Protein AF-A0A7C2I176-F1 (afdb_monomer_lite)

Secondary structure (DSSP, 8-state):
--------HHHHHHHHHHHHHHHHHHHHHHHHHTTS--SS-----HHHHHHHHHHHHHHHHHHGGGG--GGGHHHHHHHHHHHHHHHHHHHHHHHH-----SHHHHHHHHHHHHGGGGHHHHHHHHHHHT--

Structure (mmCIF, N/CA/C/O backbone):
data_AF-A0A7C2I176-F1
#
_entry.id   AF-A0A7C2I176-F1
#
loop_
_atom_site.group_PDB
_atom_site.id
_atom_site.type_symbol
_atom_site.label_atom_id
_atom_site.label_alt_id
_atom_site.label_comp_id
_atom_site.label_asym_id
_atom_site.label_entity_id
_atom_site.label_seq_id
_atom_site.pdbx_PDB_ins_code
_atom_site.Cartn_x
_atom_site.Cartn_y
_atom_site.Cartn_z
_atom_site.occupancy
_atom_site.B_iso_or_equiv
_atom_site.auth_seq_id
_atom_site.auth_comp_id
_atom_site.auth_asym_id
_atom_site.auth_atom_id
_atom_site.pdbx_PDB_model_num
ATOM 1 N N . MET A 1 1 ? 7.832 11.298 34.833 1.00 45.53 1 MET A N 1
ATOM 2 C CA . MET A 1 1 ? 7.210 9.955 34.748 1.00 45.53 1 MET A CA 1
ATOM 3 C C . MET A 1 1 ? 6.153 9.990 33.644 1.00 45.53 1 MET A C 1
ATOM 5 O O . MET A 1 1 ? 5.068 10.504 33.870 1.00 45.53 1 MET A O 1
ATOM 9 N N . PHE A 1 2 ? 6.480 9.561 32.420 1.00 52.88 2 PHE A N 1
ATOM 10 C CA . PHE A 1 2 ? 5.545 9.626 31.287 1.00 52.88 2 PHE A CA 1
ATOM 11 C C . PHE A 1 2 ? 4.582 8.436 31.327 1.00 52.88 2 PHE A C 1
ATOM 13 O O . PHE A 1 2 ? 4.970 7.292 31.084 1.00 52.88 2 PHE A O 1
ATOM 20 N N . ARG A 1 3 ? 3.313 8.695 31.654 1.00 58.41 3 ARG A N 1
ATOM 21 C CA . ARG A 1 3 ? 2.238 7.700 31.578 1.00 58.41 3 ARG A CA 1
ATOM 22 C C . ARG A 1 3 ? 2.015 7.378 30.096 1.00 58.41 3 ARG A C 1
ATOM 24 O O . ARG A 1 3 ? 1.516 8.218 29.356 1.00 58.41 3 ARG A O 1
ATOM 31 N N . ARG A 1 4 ? 2.431 6.189 29.639 1.00 67.81 4 ARG A N 1
ATOM 32 C CA . ARG A 1 4 ? 2.163 5.728 28.264 1.00 67.81 4 ARG A CA 1
ATOM 33 C C . ARG A 1 4 ? 0.649 5.657 28.059 1.00 67.81 4 ARG A C 1
ATOM 35 O O . ARG A 1 4 ? 0.007 4.757 28.601 1.00 67.81 4 ARG A O 1
ATOM 42 N N . LYS A 1 5 ? 0.115 6.594 27.274 1.00 72.38 5 LYS A N 1
ATOM 43 C CA . LYS A 1 5 ? -1.282 6.615 26.839 1.00 72.38 5 LYS A CA 1
ATOM 44 C C . LYS A 1 5 ? -1.646 5.308 26.131 1.00 72.38 5 LYS A C 1
ATOM 46 O O . LYS A 1 5 ? -0.877 4.800 25.296 1.00 72.38 5 LYS A O 1
ATOM 51 N N . ARG A 1 6 ? -2.778 4.714 26.510 1.00 80.06 6 ARG A N 1
ATOM 52 C CA . ARG A 1 6 ? -3.215 3.388 26.041 1.00 80.06 6 ARG A CA 1
ATOM 53 C C . ARG A 1 6 ? -4.409 3.545 25.107 1.00 80.06 6 ARG A C 1
ATOM 55 O O . ARG A 1 6 ? -5.313 4.324 25.370 1.00 80.06 6 ARG A O 1
ATOM 62 N N . LEU A 1 7 ? -4.428 2.753 24.037 1.00 83.81 7 LEU A N 1
ATOM 63 C CA . LEU A 1 7 ? -5.625 2.614 23.209 1.00 83.81 7 LEU A CA 1
ATOM 64 C C . LEU A 1 7 ? -6.768 2.005 24.042 1.00 83.81 7 LEU A C 1
ATOM 66 O O . LEU A 1 7 ? -6.506 1.060 24.808 1.00 83.81 7 LEU A O 1
ATOM 70 N N . PRO A 1 8 ? -8.013 2.485 23.869 1.00 85.06 8 PRO A N 1
ATOM 71 C CA . PRO A 1 8 ? -9.220 1.820 24.355 1.00 85.06 8 PRO A CA 1
ATOM 72 C C . PRO A 1 8 ? -9.239 0.330 23.995 1.00 85.06 8 PRO A C 1
ATOM 74 O O . PRO A 1 8 ? -8.723 -0.073 22.951 1.00 85.06 8 PRO A O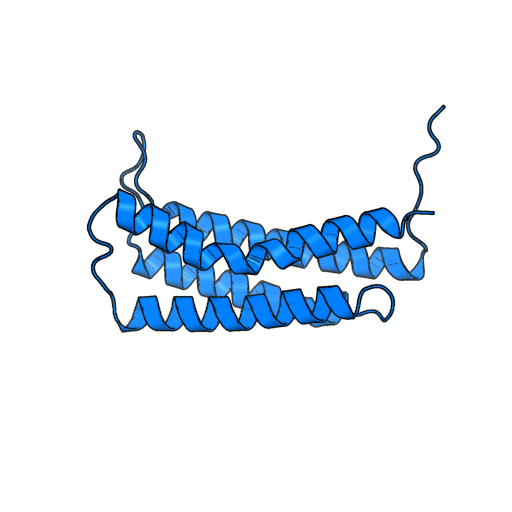 1
ATOM 77 N N . GLN A 1 9 ? -9.819 -0.513 24.857 1.00 82.19 9 GLN A N 1
ATOM 78 C CA . GLN A 1 9 ? -9.801 -1.973 24.673 1.00 82.19 9 GLN A CA 1
ATOM 79 C C . GLN A 1 9 ? -10.399 -2.411 23.334 1.00 82.19 9 GLN A C 1
ATOM 81 O O . GLN A 1 9 ? -9.832 -3.271 22.667 1.00 82.19 9 GLN A O 1
ATOM 86 N N . GLU A 1 10 ? -11.487 -1.765 22.927 1.00 82.06 10 GLU A N 1
ATOM 87 C CA . GLU A 1 10 ? -12.191 -1.992 21.663 1.00 82.06 10 GLU A CA 1
ATOM 88 C C . GLU A 1 10 ? -11.353 -1.671 20.412 1.00 82.06 10 GLU A C 1
ATOM 90 O O . GLU A 1 10 ? -11.569 -2.259 19.348 1.00 82.06 10 GLU A O 1
ATOM 95 N N . LEU A 1 11 ? -10.368 -0.776 20.541 1.00 91.25 11 LEU A N 1
ATOM 96 C CA . LEU A 1 11 ? -9.471 -0.379 19.458 1.00 91.25 11 LEU A CA 1
ATOM 97 C C . LEU A 1 11 ? -8.177 -1.191 19.430 1.00 91.25 11 LEU A C 1
ATOM 99 O O . LEU A 1 11 ? -7.515 -1.206 18.398 1.00 91.25 11 LEU A O 1
ATOM 103 N N . ARG A 1 12 ? -7.813 -1.895 20.512 1.00 92.19 12 ARG A N 1
ATOM 104 C CA . ARG A 1 12 ? -6.561 -2.671 20.570 1.00 92.19 12 ARG A CA 1
ATOM 105 C C . ARG A 1 12 ? -6.505 -3.760 19.501 1.00 92.19 12 ARG A C 1
ATOM 107 O O . ARG A 1 12 ? -5.585 -3.752 18.696 1.00 92.19 12 ARG A O 1
ATOM 114 N N . ALA A 1 13 ? -7.528 -4.614 19.430 1.00 92.50 13 ALA 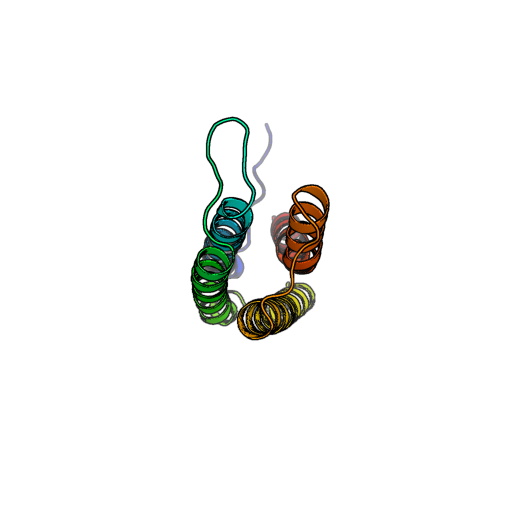A N 1
ATOM 115 C CA . ALA A 1 13 ? -7.584 -5.689 18.435 1.00 92.50 13 ALA A CA 1
ATOM 116 C C . ALA A 1 13 ? -7.563 -5.154 16.991 1.00 92.50 13 ALA A C 1
ATOM 118 O O . ALA A 1 13 ? -6.925 -5.728 16.115 1.00 92.50 13 ALA A O 1
ATOM 119 N N . ARG A 1 14 ? -8.218 -4.012 16.753 1.00 95.12 14 ARG A N 1
ATOM 120 C CA . ARG A 1 14 ? -8.254 -3.356 15.439 1.00 95.12 14 ARG A CA 1
ATOM 121 C C . ARG A 1 14 ? -6.919 -2.729 15.074 1.00 95.12 14 ARG A C 1
ATOM 123 O O . ARG A 1 14 ? -6.489 -2.846 13.939 1.00 95.12 14 ARG A O 1
ATOM 130 N N . HIS A 1 15 ? -6.248 -2.106 16.034 1.00 95.81 15 HIS A N 1
ATOM 131 C CA . HIS A 1 15 ? -4.902 -1.585 15.844 1.00 95.81 15 HIS A CA 1
ATOM 132 C C . HIS A 1 15 ? -3.898 -2.715 15.573 1.00 95.81 15 HIS A C 1
ATOM 134 O O . HIS A 1 15 ? -3.038 -2.568 14.714 1.00 95.81 15 HIS A O 1
ATOM 140 N N . ASP A 1 16 ? -4.024 -3.863 16.241 1.00 95.94 16 ASP A N 1
ATOM 141 C CA . ASP A 1 16 ? -3.172 -5.024 15.963 1.00 95.94 16 ASP A CA 1
ATOM 142 C C . ASP A 1 16 ? -3.426 -5.596 14.559 1.00 95.94 16 ASP A C 1
ATOM 144 O O . ASP A 1 16 ? -2.469 -5.907 13.846 1.00 95.94 16 ASP A O 1
ATOM 148 N N . ALA A 1 17 ? -4.690 -5.651 14.124 1.00 97.19 17 ALA A N 1
ATOM 149 C CA . ALA A 1 17 ? -5.055 -6.019 12.756 1.00 97.19 17 ALA A CA 1
ATOM 150 C C . ALA A 1 17 ? -4.514 -5.013 11.723 1.00 97.19 17 ALA A C 1
ATOM 152 O O . ALA A 1 17 ? -3.921 -5.413 10.724 1.00 97.19 17 ALA A O 1
ATOM 153 N N . PHE A 1 18 ? -4.634 -3.712 11.994 1.00 98.00 18 PHE A N 1
ATOM 154 C CA . 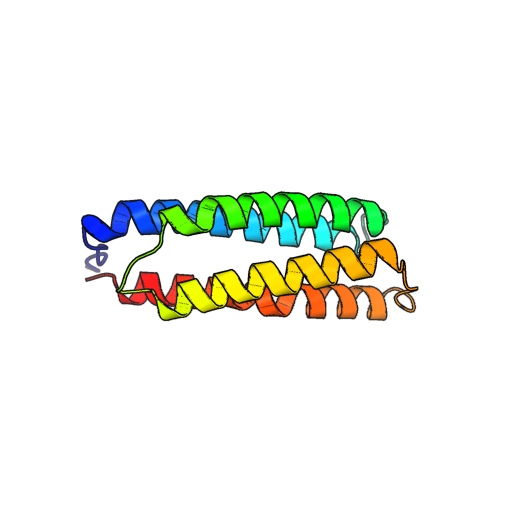PHE A 1 18 ? -4.052 -2.654 11.168 1.00 98.00 18 PHE A CA 1
ATOM 155 C C . PHE A 1 18 ? -2.531 -2.810 11.042 1.00 98.00 18 PHE A C 1
ATOM 157 O O . PHE A 1 18 ? -1.994 -2.743 9.942 1.00 98.00 18 PHE A O 1
ATOM 164 N N . ARG A 1 19 ? -1.826 -3.108 12.139 1.00 97.94 19 ARG A N 1
ATOM 165 C CA . ARG A 1 19 ? -0.375 -3.346 12.109 1.00 97.94 19 ARG A CA 1
ATOM 166 C C . ARG A 1 19 ? 0.022 -4.557 11.271 1.00 97.94 19 ARG A C 1
ATOM 168 O O . ARG A 1 19 ? 1.124 -4.558 10.734 1.00 97.94 19 ARG A O 1
ATOM 175 N N . GLU A 1 20 ? -0.815 -5.588 11.183 1.00 98.38 20 GLU A N 1
ATOM 176 C CA . GLU A 1 20 ? -0.576 -6.693 10.247 1.00 98.38 20 GLU A CA 1
ATOM 177 C C . GLU A 1 20 ? -0.732 -6.231 8.799 1.00 98.38 20 GLU A C 1
ATOM 179 O O . GLU A 1 20 ? 0.133 -6.535 7.987 1.00 98.38 20 GLU A O 1
ATOM 184 N N . VAL A 1 21 ? -1.756 -5.432 8.486 1.00 98.50 21 VAL A N 1
ATOM 185 C CA . VAL A 1 21 ? -1.916 -4.852 7.142 1.00 98.50 21 VAL A CA 1
ATOM 186 C C . VAL A 1 21 ? -0.721 -3.967 6.778 1.00 98.50 21 VAL A C 1
ATOM 188 O O . VAL A 1 21 ? -0.160 -4.132 5.701 1.00 98.50 21 VAL A O 1
ATOM 191 N N . VAL A 1 22 ? -0.259 -3.105 7.688 1.00 98.38 22 VAL A N 1
ATOM 192 C CA . VAL A 1 22 ? 0.946 -2.284 7.471 1.00 98.38 22 VAL A CA 1
ATOM 193 C C . VAL A 1 22 ? 2.169 -3.160 7.207 1.00 98.38 22 VAL A C 1
ATOM 195 O O . VAL A 1 22 ? 2.908 -2.892 6.271 1.00 98.38 22 VAL A O 1
ATOM 198 N N . ARG A 1 23 ? 2.368 -4.258 7.952 1.00 98.38 23 ARG A N 1
ATOM 199 C CA . ARG A 1 23 ? 3.471 -5.196 7.665 1.00 98.38 23 ARG A CA 1
ATOM 200 C C . ARG A 1 23 ? 3.4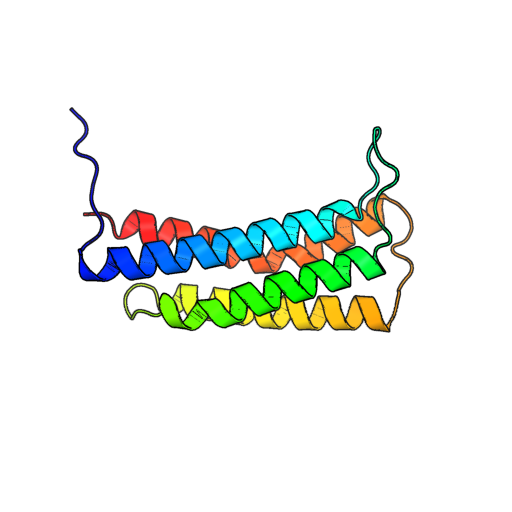10 -5.765 6.246 1.00 98.38 23 ARG A C 1
ATOM 202 O O . ARG A 1 23 ? 4.461 -6.001 5.662 1.00 98.38 23 ARG A O 1
ATOM 209 N N . ARG A 1 24 ? 2.213 -6.006 5.707 1.00 98.25 24 ARG A N 1
ATOM 210 C CA . ARG A 1 24 ? 2.022 -6.470 4.323 1.00 98.25 24 ARG A CA 1
ATOM 211 C C . ARG A 1 24 ? 2.342 -5.381 3.310 1.00 98.25 24 ARG A C 1
ATOM 213 O O . ARG A 1 24 ? 3.036 -5.654 2.343 1.00 98.25 24 ARG A O 1
ATOM 220 N N . VAL A 1 25 ? 1.910 -4.151 3.571 1.00 98.44 25 VAL A N 1
ATOM 221 C CA . VAL A 1 25 ? 2.230 -2.986 2.735 1.00 98.44 25 VAL A CA 1
ATOM 222 C C . VAL A 1 25 ? 3.738 -2.732 2.689 1.00 98.44 25 VAL A C 1
ATOM 224 O O . VAL A 1 25 ? 4.283 -2.559 1.607 1.00 98.44 25 VAL A O 1
ATOM 227 N N . GLU A 1 26 ? 4.429 -2.781 3.829 1.00 98.38 26 GLU A N 1
ATOM 228 C CA . GLU A 1 26 ? 5.888 -2.611 3.872 1.00 98.38 26 GLU A CA 1
ATOM 229 C C . GLU A 1 26 ? 6.619 -3.735 3.128 1.00 98.38 26 GLU A C 1
ATOM 231 O O . GLU A 1 26 ? 7.517 -3.466 2.339 1.00 98.38 26 GLU A O 1
ATOM 236 N N . ARG A 1 27 ? 6.171 -4.990 3.269 1.00 98.12 27 ARG A N 1
ATOM 237 C CA . ARG A 1 27 ? 6.704 -6.092 2.450 1.00 98.12 27 ARG A CA 1
ATOM 238 C C . ARG A 1 27 ? 6.470 -5.870 0.963 1.00 98.12 27 ARG A C 1
ATOM 240 O O . ARG A 1 27 ? 7.360 -6.141 0.172 1.00 98.12 27 ARG A O 1
ATOM 247 N N . ALA A 1 28 ? 5.301 -5.366 0.579 1.00 97.88 28 ALA A N 1
ATOM 248 C CA . ALA A 1 28 ? 5.023 -5.028 -0.808 1.00 97.88 28 ALA A CA 1
ATOM 249 C C . ALA A 1 28 ? 6.030 -3.971 -1.315 1.00 97.88 28 ALA A C 1
ATOM 251 O O . ALA A 1 28 ? 6.673 -4.180 -2.344 1.00 97.88 28 ALA A O 1
ATOM 252 N N . LYS A 1 29 ? 6.236 -2.881 -0.564 1.00 97.94 29 LYS A N 1
ATOM 253 C CA . LYS A 1 29 ? 7.242 -1.854 -0.891 1.00 97.94 29 LYS A CA 1
ATOM 254 C C . LYS A 1 29 ? 8.638 -2.462 -1.072 1.00 97.94 29 LYS A C 1
ATOM 256 O O . LYS A 1 29 ? 9.308 -2.141 -2.054 1.00 97.94 29 LYS A O 1
ATOM 261 N N . ASP A 1 30 ? 9.044 -3.372 -0.186 1.00 96.88 30 ASP A N 1
ATOM 262 C CA . ASP A 1 30 ? 10.329 -4.076 -0.276 1.00 96.88 30 ASP A CA 1
ATOM 263 C C . ASP A 1 30 ? 10.432 -4.929 -1.555 1.00 96.88 30 ASP A C 1
ATOM 265 O O . ASP A 1 30 ? 11.445 -4.873 -2.256 1.00 96.88 30 ASP A O 1
ATOM 269 N N . GLU A 1 31 ? 9.383 -5.692 -1.889 1.00 96.75 31 GLU A N 1
ATOM 270 C CA . GLU A 1 31 ? 9.329 -6.531 -3.096 1.00 96.75 31 GLU A CA 1
ATOM 271 C C . GLU A 1 31 ? 9.494 -5.702 -4.374 1.00 96.75 31 GLU A C 1
ATOM 273 O O . GLU A 1 31 ? 10.262 -6.085 -5.259 1.00 96.75 31 GLU A O 1
ATOM 278 N N . LEU A 1 32 ? 8.823 -4.549 -4.456 1.00 95.94 32 LEU A N 1
ATOM 279 C CA . LEU A 1 32 ? 8.936 -3.650 -5.603 1.00 95.94 32 LEU A CA 1
ATOM 280 C C . LEU A 1 32 ? 10.309 -2.967 -5.660 1.00 95.94 32 LEU A C 1
ATOM 282 O O . LEU A 1 32 ? 10.948 -2.944 -6.712 1.00 95.94 32 LEU A O 1
ATOM 286 N N . THR A 1 33 ? 10.796 -2.461 -4.525 1.00 95.31 33 THR A N 1
ATOM 287 C CA . THR A 1 33 ? 12.100 -1.781 -4.429 1.00 95.31 33 THR A CA 1
ATOM 288 C C . THR A 1 33 ? 13.252 -2.719 -4.784 1.00 95.31 33 THR A C 1
ATOM 290 O O . THR A 1 33 ? 14.270 -2.277 -5.311 1.00 95.31 33 THR A O 1
ATOM 293 N N . ALA A 1 34 ? 13.089 -4.032 -4.591 1.00 93.56 34 ALA A N 1
ATOM 294 C CA . ALA A 1 34 ? 14.075 -5.019 -5.013 1.00 93.56 34 ALA A CA 1
ATOM 295 C C . ALA A 1 34 ? 14.318 -5.040 -6.536 1.00 93.56 34 ALA A C 1
ATOM 297 O O . ALA A 1 34 ? 15.326 -5.603 -6.966 1.00 93.56 34 ALA A O 1
ATOM 298 N N . ALA A 1 35 ? 13.444 -4.436 -7.353 1.00 92.00 35 ALA A N 1
ATOM 299 C CA . ALA A 1 35 ? 13.687 -4.230 -8.782 1.00 92.00 35 ALA A CA 1
ATOM 300 C C . ALA A 1 35 ? 14.782 -3.190 -9.060 1.00 92.00 35 ALA A C 1
ATOM 302 O O . ALA A 1 35 ? 15.451 -3.266 -10.088 1.00 92.00 35 ALA A O 1
ATOM 303 N N . VAL A 1 36 ? 14.980 -2.230 -8.153 1.00 90.81 36 VAL A N 1
ATOM 304 C CA . VAL A 1 36 ? 15.939 -1.138 -8.322 1.00 90.81 36 VAL A CA 1
ATOM 305 C C . VAL A 1 36 ? 17.362 -1.668 -8.096 1.00 90.81 36 VAL A C 1
ATOM 307 O O . VAL A 1 36 ? 17.677 -2.157 -7.005 1.00 90.81 36 VAL A O 1
ATOM 310 N N . PRO A 1 37 ? 18.259 -1.579 -9.095 1.00 86.19 37 PRO A N 1
ATOM 311 C CA . PRO A 1 37 ? 19.649 -1.976 -8.922 1.00 86.19 37 PRO A CA 1
ATOM 312 C C . PRO A 1 37 ? 20.346 -1.126 -7.859 1.00 86.19 37 PRO A C 1
ATOM 314 O O . PRO A 1 37 ? 20.135 0.079 -7.751 1.00 86.19 37 PRO A O 1
ATOM 317 N N . THR A 1 38 ? 21.246 -1.736 -7.098 1.00 85.75 38 THR A N 1
ATOM 318 C CA . THR A 1 38 ? 22.107 -1.026 -6.146 1.00 85.75 38 THR A CA 1
ATOM 319 C C . THR A 1 38 ? 23.569 -1.289 -6.478 1.00 85.75 38 THR A C 1
ATOM 321 O O . THR A 1 38 ? 23.900 -2.205 -7.226 1.00 85.75 38 THR A O 1
ATOM 324 N N . VAL A 1 39 ? 24.481 -0.554 -5.838 1.00 82.19 39 VAL A N 1
ATOM 325 C CA . VAL A 1 39 ? 25.934 -0.793 -5.960 1.00 82.19 39 VAL A CA 1
ATOM 326 C C . VAL A 1 39 ? 26.318 -2.242 -5.608 1.00 82.19 39 VAL A C 1
ATOM 328 O O . VAL A 1 39 ? 27.353 -2.731 -6.049 1.00 82.19 39 VAL A O 1
ATOM 331 N N . ARG A 1 40 ? 25.501 -2.939 -4.803 1.00 79.62 40 ARG A N 1
ATOM 332 C CA . ARG A 1 40 ? 25.793 -4.294 -4.312 1.00 79.62 40 ARG A CA 1
ATOM 333 C C . ARG A 1 40 ? 25.039 -5.403 -5.042 1.00 79.62 40 ARG A C 1
ATOM 335 O O . ARG A 1 40 ? 25.482 -6.545 -4.972 1.00 79.62 40 ARG A O 1
ATOM 342 N N . LEU A 1 41 ? 23.909 -5.105 -5.681 1.00 80.06 41 LEU A N 1
ATOM 343 C CA . LEU A 1 41 ? 23.017 -6.107 -6.270 1.00 80.06 41 LEU A CA 1
ATOM 344 C C . LEU A 1 41 ? 22.426 -5.595 -7.589 1.00 80.06 41 LEU A C 1
ATOM 346 O O . LEU A 1 41 ? 21.971 -4.454 -7.628 1.00 80.06 41 LEU A O 1
ATOM 350 N N . PRO A 1 42 ? 22.348 -6.435 -8.635 1.00 76.56 42 PRO A N 1
ATOM 351 C CA . PRO A 1 42 ? 21.896 -6.021 -9.966 1.00 76.56 42 PRO A CA 1
ATOM 352 C C . PRO A 1 42 ? 20.396 -5.673 -10.068 1.00 76.56 42 PRO A C 1
ATOM 354 O O . PRO A 1 42 ? 19.955 -5.292 -11.145 1.00 76.56 42 PRO A O 1
ATOM 357 N N . GLY A 1 43 ? 19.625 -5.770 -8.978 1.00 84.81 43 GLY A N 1
ATOM 358 C CA . GLY A 1 43 ? 18.165 -5.646 -8.993 1.00 84.81 43 GLY A CA 1
ATOM 359 C C . GLY A 1 43 ? 17.485 -6.922 -9.502 1.00 84.81 43 GLY A C 1
ATOM 360 O O . GLY A 1 43 ? 18.093 -7.747 -10.189 1.00 84.81 43 GLY A O 1
ATOM 361 N N . ARG A 1 44 ? 16.226 -7.128 -9.118 1.00 89.94 44 ARG A N 1
ATOM 362 C CA . ARG A 1 44 ? 15.373 -8.204 -9.639 1.00 89.94 44 ARG A CA 1
ATOM 363 C C . ARG A 1 44 ? 14.695 -7.765 -10.939 1.00 89.94 44 ARG A C 1
ATOM 365 O O . ARG A 1 44 ? 14.457 -6.574 -11.125 1.00 89.94 44 ARG A O 1
ATOM 372 N N . PRO A 1 45 ? 14.314 -8.705 -11.820 1.00 90.69 45 PRO A N 1
ATOM 373 C CA . PRO A 1 45 ? 13.466 -8.373 -12.958 1.00 90.69 45 PRO A CA 1
ATOM 374 C C . PRO A 1 45 ? 12.181 -7.667 -12.496 1.00 90.69 45 PRO A C 1
ATOM 376 O O . PRO A 1 45 ? 11.461 -8.189 -11.643 1.00 90.69 45 PRO A O 1
ATOM 379 N N . LEU A 1 46 ? 11.874 -6.503 -13.080 1.00 90.44 46 LEU A N 1
ATOM 380 C CA . LEU A 1 46 ? 10.724 -5.677 -12.681 1.00 90.44 46 LEU A CA 1
ATOM 381 C C . LEU A 1 46 ? 9.402 -6.460 -12.716 1.00 90.44 46 LEU A C 1
ATOM 383 O O . LEU A 1 46 ? 8.592 -6.339 -11.805 1.00 90.44 46 LEU A O 1
ATOM 387 N N . ALA A 1 47 ? 9.202 -7.314 -13.721 1.00 90.88 47 ALA A N 1
ATOM 388 C CA . ALA A 1 47 ? 7.999 -8.140 -13.829 1.00 90.88 47 ALA A CA 1
ATOM 389 C C . ALA A 1 47 ? 7.830 -9.116 -12.646 1.00 90.88 47 ALA A C 1
ATOM 391 O O . ALA A 1 47 ? 6.715 -9.321 -12.173 1.00 90.88 47 ALA A O 1
ATOM 392 N N . GLU A 1 48 ? 8.923 -9.698 -12.142 1.00 92.88 48 GLU A N 1
ATOM 393 C CA . GLU A 1 48 ? 8.884 -10.583 -10.971 1.00 92.88 48 GLU A CA 1
ATOM 394 C C . GLU A 1 48 ? 8.629 -9.801 -9.680 1.00 92.88 48 GLU A C 1
ATOM 396 O O . GLU A 1 48 ? 7.869 -10.256 -8.825 1.00 92.88 48 GLU A O 1
ATOM 401 N N . ALA A 1 49 ? 9.245 -8.624 -9.549 1.00 94.94 49 ALA A N 1
ATOM 402 C CA . ALA A 1 49 ? 9.019 -7.718 -8.428 1.00 94.94 49 ALA A CA 1
ATOM 403 C C . ALA A 1 49 ? 7.557 -7.245 -8.375 1.00 94.94 49 ALA A C 1
ATOM 405 O O . ALA A 1 49 ? 6.930 -7.321 -7.323 1.00 94.94 49 ALA A O 1
ATOM 406 N N . LEU A 1 50 ? 6.974 -6.860 -9.518 1.00 95.81 50 LEU A N 1
ATOM 407 C CA . LEU A 1 50 ? 5.561 -6.484 -9.637 1.00 95.81 50 LEU A CA 1
ATOM 408 C C . LEU A 1 50 ? 4.619 -7.639 -9.273 1.00 95.81 50 LEU A C 1
ATOM 410 O O . LEU A 1 50 ? 3.641 -7.428 -8.562 1.00 95.81 50 LEU A O 1
ATOM 414 N N . LEU A 1 51 ? 4.919 -8.871 -9.698 1.00 95.62 51 LEU A N 1
ATOM 415 C CA . LEU A 1 51 ? 4.118 -10.042 -9.320 1.00 95.62 51 LEU A CA 1
ATOM 416 C C . LEU A 1 51 ? 4.106 -10.274 -7.801 1.00 95.62 51 LEU A C 1
ATOM 418 O O . LEU A 1 51 ? 3.046 -10.546 -7.234 1.00 95.62 51 LEU A O 1
ATOM 422 N N . ALA A 1 52 ? 5.266 -10.169 -7.148 1.00 97.19 52 ALA A N 1
ATOM 423 C CA . ALA A 1 52 ? 5.383 -10.327 -5.699 1.00 97.19 52 ALA A CA 1
ATOM 424 C C . ALA A 1 52 ? 4.730 -9.159 -4.937 1.00 97.19 52 ALA A C 1
ATOM 426 O O . ALA A 1 52 ? 3.994 -9.382 -3.974 1.00 97.19 52 ALA A O 1
ATOM 427 N N . PHE A 1 53 ? 4.920 -7.933 -5.429 1.00 98.12 53 PHE A N 1
ATOM 428 C CA . PHE A 1 53 ? 4.256 -6.726 -4.946 1.00 98.12 53 PHE A CA 1
ATOM 429 C C . PHE A 1 53 ? 2.732 -6.873 -4.962 1.00 98.12 53 PHE A C 1
ATOM 431 O O . PHE A 1 53 ? 2.081 -6.715 -3.929 1.00 98.12 53 PHE A O 1
ATOM 438 N N . GLU A 1 54 ? 2.158 -7.247 -6.110 1.00 97.81 54 GLU A N 1
ATOM 439 C CA . GLU A 1 54 ? 0.718 -7.462 -6.262 1.00 97.81 54 GLU A CA 1
ATOM 440 C C . GLU A 1 54 ? 0.182 -8.511 -5.279 1.00 97.81 54 GLU A C 1
ATOM 442 O O . GLU A 1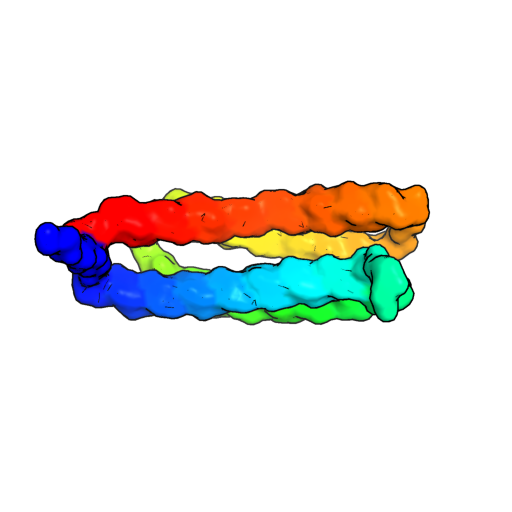 54 ? -0.927 -8.361 -4.763 1.00 97.81 54 GLU A O 1
ATOM 447 N N . GLU A 1 55 ? 0.939 -9.578 -5.008 1.00 97.94 55 GLU A N 1
ATOM 448 C CA . GLU A 1 55 ? 0.515 -10.606 -4.060 1.00 97.94 55 GLU A CA 1
ATOM 449 C C . GLU A 1 55 ? 0.453 -10.074 -2.626 1.00 97.94 55 GLU A C 1
ATOM 451 O O . GLU A 1 55 ? -0.567 -10.258 -1.960 1.00 97.94 55 GLU A O 1
ATOM 456 N N . GLU A 1 56 ? 1.473 -9.355 -2.154 1.00 98.38 56 GLU A N 1
ATOM 457 C CA . GLU A 1 56 ? 1.430 -8.751 -0.816 1.00 98.38 56 GLU A CA 1
ATOM 458 C C . GLU A 1 56 ? 0.321 -7.687 -0.701 1.00 98.38 56 GLU A C 1
ATOM 460 O O . GLU A 1 56 ? -0.365 -7.637 0.325 1.00 98.38 56 GLU A O 1
ATOM 465 N N . LEU A 1 57 ? 0.035 -6.921 -1.765 1.00 98.25 57 LEU A N 1
ATOM 466 C CA . LEU A 1 57 ? -1.120 -6.012 -1.796 1.00 98.25 57 LEU A CA 1
ATOM 467 C C . LEU A 1 57 ? -2.455 -6.759 -1.670 1.00 98.25 57 LEU A C 1
ATOM 469 O O . LEU A 1 57 ? -3.322 -6.329 -0.908 1.00 98.25 57 LEU A O 1
ATOM 473 N N . ARG A 1 58 ? -2.629 -7.910 -2.337 1.00 98.25 58 ARG A N 1
ATOM 474 C CA . ARG A 1 58 ? -3.833 -8.750 -2.163 1.00 98.25 58 ARG A CA 1
ATOM 475 C C . ARG A 1 58 ? -3.966 -9.252 -0.726 1.00 98.25 58 ARG A C 1
ATOM 477 O O . ARG A 1 58 ? -5.079 -9.330 -0.202 1.00 98.25 58 ARG A O 1
ATOM 484 N N . GLN A 1 59 ? -2.859 -9.598 -0.068 1.00 98.25 59 GLN A N 1
ATOM 485 C CA . GLN A 1 59 ? -2.884 -10.000 1.342 1.00 98.25 59 GLN A CA 1
ATOM 486 C C . GLN A 1 59 ? -3.240 -8.818 2.259 1.00 98.25 59 GLN A C 1
ATOM 488 O O . GLN A 1 59 ? -4.039 -8.986 3.184 1.00 98.25 59 GLN A O 1
ATOM 493 N N . ALA A 1 60 ? -2.719 -7.620 1.978 1.00 98.38 60 ALA A N 1
ATOM 494 C CA . ALA A 1 60 ? -3.093 -6.393 2.677 1.00 98.38 60 ALA A CA 1
ATOM 495 C C . ALA A 1 60 ? -4.596 -6.087 2.520 1.00 98.38 60 ALA A C 1
ATOM 497 O O . ALA A 1 60 ? -5.287 -5.885 3.522 1.00 98.38 60 ALA A O 1
ATOM 498 N N . GLU A 1 61 ? -5.128 -6.149 1.292 1.00 98.00 61 GLU A N 1
ATOM 499 C CA . GLU A 1 61 ? -6.556 -5.967 0.987 1.00 98.00 61 GLU A CA 1
ATOM 500 C C . GLU A 1 61 ? -7.438 -6.938 1.787 1.00 98.00 61 GLU A C 1
ATOM 502 O O . GLU A 1 61 ? -8.423 -6.522 2.402 1.00 98.00 61 GLU A O 1
ATOM 507 N N . ARG A 1 62 ? -7.068 -8.225 1.854 1.00 98.31 62 ARG A N 1
ATOM 508 C CA . ARG A 1 62 ? -7.799 -9.237 2.644 1.00 98.31 62 ARG A CA 1
ATOM 509 C C . ARG A 1 62 ? -7.841 -8.909 4.137 1.00 98.31 62 ARG A C 1
ATOM 511 O O . ARG A 1 62 ? -8.812 -9.256 4.808 1.00 98.31 62 ARG A O 1
ATOM 518 N N . GLY A 1 63 ? -6.814 -8.240 4.659 1.00 97.94 63 GLY A N 1
ATOM 519 C CA . GLY A 1 63 ? -6.744 -7.809 6.055 1.00 97.94 63 GLY A CA 1
ATOM 520 C C . GLY A 1 63 ? -7.532 -6.531 6.364 1.00 97.94 63 GLY A C 1
ATOM 521 O O . GLY A 1 63 ? -7.843 -6.275 7.530 1.00 97.94 63 GLY A O 1
ATOM 522 N N . MET A 1 64 ? -7.910 -5.742 5.351 1.00 98.31 64 MET A N 1
ATOM 523 C CA . MET A 1 64 ? -8.585 -4.449 5.537 1.00 98.31 64 MET A CA 1
ATOM 524 C C . MET A 1 64 ? -9.857 -4.505 6.401 1.00 98.31 64 MET A C 1
ATOM 526 O O . MET A 1 64 ? -10.012 -3.655 7.283 1.00 98.31 64 MET A O 1
ATOM 530 N N . PRO A 1 65 ? -10.779 -5.476 6.234 1.00 98.19 65 PRO A N 1
ATOM 531 C CA . PRO A 1 65 ? -12.009 -5.513 7.027 1.00 98.19 65 PRO A CA 1
ATOM 532 C C . PRO A 1 65 ? -11.772 -5.653 8.538 1.00 98.19 65 PRO A C 1
ATOM 534 O O . PRO A 1 65 ? -12.580 -5.163 9.328 1.00 98.19 65 PRO A O 1
ATOM 537 N N . ALA A 1 66 ? -10.664 -6.278 8.952 1.00 97.38 66 ALA A N 1
ATOM 538 C CA . ALA A 1 66 ? -10.396 -6.622 10.348 1.00 97.38 66 ALA A CA 1
ATOM 539 C C . ALA A 1 66 ? -10.135 -5.405 11.254 1.00 97.38 66 ALA A C 1
ATOM 541 O O . ALA A 1 66 ? -10.298 -5.492 12.472 1.00 97.38 66 ALA A O 1
ATOM 542 N N . TRP A 1 67 ? -9.765 -4.259 10.678 1.00 97.06 67 TRP A N 1
ATOM 543 C CA . TRP A 1 67 ? -9.492 -3.034 11.433 1.00 97.06 67 TRP A CA 1
ATOM 544 C C . TRP A 1 67 ? -10.499 -1.906 11.178 1.00 97.06 67 TRP A C 1
ATOM 546 O O . TRP A 1 67 ? -10.361 -0.819 11.742 1.00 97.06 67 TRP A O 1
ATO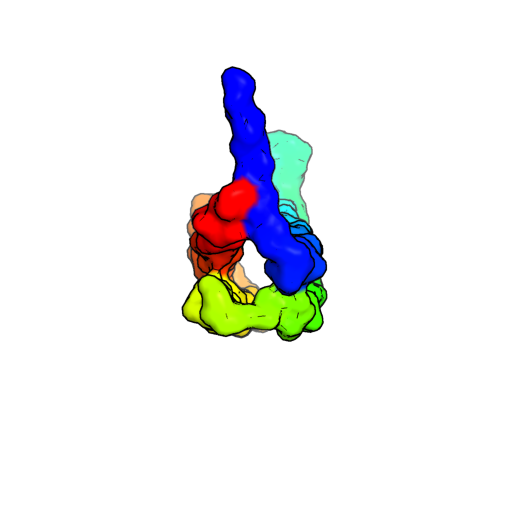M 556 N N . ARG A 1 68 ? -11.558 -2.167 10.398 1.00 96.94 68 ARG A N 1
ATOM 557 C CA . ARG A 1 68 ? -12.618 -1.188 10.123 1.00 96.94 68 ARG A CA 1
ATOM 558 C C . ARG A 1 68 ? -13.293 -0.728 11.420 1.00 96.94 68 ARG A C 1
ATOM 560 O O . ARG A 1 68 ? -13.715 -1.539 12.253 1.00 96.94 68 ARG A O 1
ATOM 567 N N . HIS A 1 69 ? -13.424 0.589 11.586 1.00 95.38 69 HIS A N 1
ATOM 568 C CA . HIS A 1 69 ? -14.082 1.190 12.746 1.00 95.38 69 HIS A CA 1
ATOM 569 C C . HIS A 1 69 ? -14.523 2.634 12.476 1.00 95.38 69 HIS A C 1
ATOM 571 O O . HIS A 1 69 ? -13.787 3.351 11.798 1.00 95.38 69 HIS A O 1
ATOM 577 N N . PRO A 1 70 ? -15.649 3.108 13.051 1.00 95.25 70 PRO A N 1
ATOM 578 C CA . PRO A 1 70 ? -16.111 4.488 12.872 1.00 95.25 70 PRO A CA 1
ATOM 579 C C . PRO A 1 70 ? -15.054 5.551 13.199 1.00 95.25 70 PRO A C 1
ATOM 581 O O . PRO A 1 70 ? -14.892 6.507 12.452 1.00 95.25 70 PRO A O 1
ATOM 584 N N . ALA A 1 71 ? -14.270 5.353 14.266 1.00 93.12 71 ALA A N 1
ATOM 585 C CA . ALA A 1 71 ? -13.235 6.309 14.685 1.00 93.12 71 ALA A CA 1
ATOM 586 C C . ALA A 1 71 ? -12.108 6.534 13.652 1.00 93.12 71 ALA A C 1
ATOM 588 O O . ALA A 1 71 ? -11.412 7.547 13.734 1.00 93.12 71 ALA A O 1
ATOM 589 N N . VAL A 1 72 ? -11.922 5.606 12.706 1.00 94.88 72 VAL A N 1
ATOM 590 C CA . VAL A 1 72 ? -10.886 5.654 11.657 1.00 94.88 72 VAL A CA 1
ATOM 591 C C . VAL A 1 72 ? -11.482 5.463 10.256 1.00 94.88 72 VAL A C 1
ATOM 593 O O . VAL A 1 72 ? -10.771 5.089 9.332 1.00 94.88 72 VAL A O 1
ATOM 596 N N . ALA A 1 73 ? -12.790 5.686 10.083 1.00 96.06 73 ALA A N 1
ATOM 597 C CA . ALA A 1 73 ? -13.495 5.345 8.845 1.00 96.06 73 ALA A CA 1
ATOM 598 C C . ALA A 1 73 ? -12.939 6.070 7.609 1.00 96.06 73 ALA A C 1
ATOM 600 O O . ALA A 1 73 ? -12.820 5.462 6.551 1.00 96.06 73 ALA A O 1
ATOM 601 N N . GLU A 1 74 ? -12.563 7.340 7.760 1.00 96.88 74 GLU A N 1
ATOM 602 C CA . GLU A 1 74 ? -12.004 8.148 6.675 1.00 96.88 74 GLU A CA 1
ATOM 603 C C . GLU A 1 74 ? -10.644 7.620 6.201 1.00 96.88 74 GLU A C 1
ATOM 605 O O . GLU A 1 74 ? -10.471 7.323 5.022 1.00 96.88 74 GLU A O 1
ATOM 610 N N . VAL A 1 75 ? -9.695 7.422 7.123 1.00 97.19 75 VAL A N 1
ATOM 611 C CA . VAL A 1 75 ? -8.368 6.883 6.779 1.00 97.19 75 VAL A CA 1
ATOM 612 C C . VAL A 1 75 ? -8.446 5.435 6.291 1.00 97.19 75 VAL A C 1
ATOM 614 O O . VAL A 1 75 ? -7.671 5.032 5.431 1.00 97.19 75 VAL A O 1
ATOM 617 N N . TRP A 1 76 ? -9.419 4.659 6.780 1.00 98.31 76 TRP A N 1
ATOM 618 C CA . TRP A 1 76 ? -9.694 3.313 6.279 1.00 98.31 76 TRP A CA 1
ATOM 619 C C . TRP A 1 76 ? -10.117 3.325 4.810 1.00 98.31 76 TRP A C 1
ATOM 621 O O . TRP A 1 76 ? -9.625 2.518 4.022 1.00 98.31 76 TRP A O 1
ATOM 631 N N . GLU A 1 77 ? -10.992 4.256 4.432 1.00 98.38 77 GLU A N 1
ATOM 632 C CA . GLU A 1 77 ? -11.438 4.417 3.050 1.00 98.38 77 GLU A CA 1
ATOM 633 C C . GLU A 1 77 ? -10.291 4.853 2.132 1.00 98.38 77 GLU A C 1
ATOM 635 O O . GLU A 1 77 ? -10.104 4.262 1.070 1.00 98.38 77 GLU A O 1
ATOM 640 N N . ARG A 1 78 ? -9.465 5.810 2.574 1.00 98.25 78 ARG A N 1
ATOM 641 C CA . ARG A 1 78 ? -8.267 6.239 1.832 1.00 98.25 78 ARG A CA 1
ATOM 642 C C . ARG A 1 78 ? -7.296 5.085 1.600 1.00 98.25 78 ARG A C 1
ATOM 644 O O . ARG A 1 78 ? -6.911 4.846 0.463 1.00 98.25 78 ARG A O 1
ATOM 651 N N . CYS A 1 79 ? -6.976 4.315 2.643 1.00 98.62 79 CYS A N 1
ATOM 652 C CA . CYS A 1 79 ? -6.117 3.130 2.527 1.00 98.62 79 CYS A CA 1
ATOM 653 C C . CYS A 1 79 ? -6.693 2.099 1.545 1.00 98.62 79 CYS A C 1
ATOM 655 O O . CYS A 1 79 ? -5.960 1.507 0.757 1.00 98.62 79 CYS A O 1
ATOM 657 N N . ARG A 1 80 ? -8.015 1.881 1.571 1.00 98.44 80 ARG A N 1
ATOM 658 C CA . ARG A 1 80 ? -8.685 0.971 0.633 1.00 98.44 80 ARG A CA 1
ATOM 659 C C . ARG A 1 80 ? -8.572 1.464 -0.809 1.00 98.44 80 ARG A C 1
ATOM 661 O O . ARG A 1 80 ? -8.284 0.661 -1.691 1.00 98.44 80 ARG A O 1
ATOM 668 N N . SER A 1 81 ? -8.813 2.754 -1.035 1.00 98.31 81 SER A N 1
ATOM 669 C CA . SER A 1 81 ? -8.695 3.369 -2.358 1.00 98.31 81 SER A CA 1
ATOM 670 C C . SER A 1 81 ? -7.263 3.279 -2.881 1.00 98.31 81 SER A C 1
ATOM 672 O O . SER A 1 81 ? -7.066 2.847 -4.011 1.00 98.31 81 SER A O 1
ATOM 674 N N . ALA A 1 82 ? -6.277 3.590 -2.036 1.00 98.44 82 ALA A N 1
ATOM 675 C CA . ALA A 1 82 ? -4.860 3.496 -2.370 1.00 98.44 82 ALA A CA 1
ATOM 676 C C . ALA A 1 82 ? -4.453 2.077 -2.790 1.00 98.44 82 ALA A C 1
ATOM 678 O O . ALA A 1 82 ? -3.816 1.906 -3.823 1.00 98.44 82 ALA A O 1
ATOM 679 N N . LEU A 1 83 ? -4.867 1.042 -2.045 1.00 98.50 83 LEU A N 1
ATOM 680 C CA . LEU A 1 83 ? -4.590 -0.350 -2.427 1.00 98.50 83 LEU A CA 1
ATOM 681 C C . LEU A 1 83 ? -5.164 -0.692 -3.809 1.00 98.50 83 LEU A C 1
ATOM 683 O O . LEU A 1 83 ? -4.469 -1.283 -4.633 1.00 98.50 83 LEU A O 1
ATOM 687 N N . ALA A 1 84 ? -6.412 -0.295 -4.074 1.00 97.88 84 ALA A N 1
ATOM 688 C CA . ALA A 1 84 ? -7.064 -0.568 -5.351 1.00 97.88 84 ALA A CA 1
ATOM 689 C C . ALA A 1 84 ? -6.385 0.164 -6.520 1.00 97.88 84 ALA A C 1
ATOM 691 O O . ALA A 1 84 ? -6.176 -0.429 -7.579 1.00 97.88 84 ALA A O 1
ATOM 692 N N . GLU A 1 85 ? -6.027 1.433 -6.319 1.00 98.19 85 GLU A N 1
ATOM 693 C CA . GLU A 1 85 ? -5.322 2.263 -7.297 1.00 98.19 85 GLU A CA 1
ATOM 694 C C . GLU A 1 85 ? -3.956 1.672 -7.649 1.00 98.19 85 GLU A C 1
ATOM 696 O O . GLU A 1 85 ? -3.674 1.399 -8.817 1.00 98.19 85 GLU A O 1
ATOM 701 N N . VAL A 1 86 ? -3.144 1.392 -6.631 1.00 98.31 86 VAL A N 1
ATOM 702 C CA . VAL A 1 86 ? -1.787 0.866 -6.795 1.00 98.31 86 VAL A CA 1
ATOM 703 C C . VAL A 1 86 ? -1.812 -0.520 -7.424 1.00 98.31 86 VAL A C 1
ATOM 705 O O . VAL A 1 86 ? -1.014 -0.806 -8.314 1.00 98.31 86 VAL A O 1
ATOM 708 N N . ARG A 1 87 ? -2.759 -1.383 -7.038 1.00 97.38 87 ARG A N 1
ATOM 709 C CA . ARG A 1 87 ? -2.899 -2.710 -7.648 1.00 97.38 87 ARG A CA 1
ATOM 710 C C . ARG A 1 87 ? -3.259 -2.615 -9.131 1.00 97.38 87 ARG A C 1
ATOM 712 O O . ARG A 1 87 ? -2.688 -3.348 -9.934 1.00 97.38 87 ARG A O 1
ATOM 719 N N . ALA A 1 88 ? -4.164 -1.710 -9.501 1.00 96.69 88 ALA A N 1
ATOM 720 C CA . ALA A 1 88 ? -4.525 -1.488 -10.900 1.00 96.69 88 ALA A CA 1
ATOM 721 C C . ALA A 1 88 ? -3.357 -0.902 -11.714 1.00 96.69 88 ALA A C 1
ATOM 723 O O . ALA A 1 88 ? -3.163 -1.277 -12.872 1.00 96.69 88 ALA A O 1
ATOM 724 N N . ALA A 1 89 ? -2.570 -0.001 -11.121 1.00 96.75 89 ALA A N 1
ATOM 725 C CA . ALA A 1 89 ? -1.374 0.554 -11.748 1.00 96.75 89 ALA A CA 1
ATOM 726 C C . ALA A 1 89 ? -0.275 -0.509 -11.932 1.00 96.75 89 ALA A C 1
ATOM 728 O O . ALA A 1 89 ? 0.267 -0.636 -13.028 1.00 96.75 89 ALA A O 1
ATOM 729 N N . ALA A 1 90 ? -0.007 -1.324 -10.908 1.00 96.31 90 ALA A N 1
ATOM 730 C CA . ALA A 1 90 ? 0.959 -2.421 -10.967 1.00 96.31 90 ALA A CA 1
ATOM 731 C C . ALA A 1 90 ? 0.584 -3.468 -12.025 1.00 96.31 90 ALA A C 1
ATOM 733 O O . ALA A 1 90 ? 1.423 -3.863 -12.834 1.00 96.31 90 ALA A O 1
ATOM 734 N N . GLU A 1 91 ? -0.693 -3.860 -12.071 1.00 94.56 91 GLU A N 1
ATOM 735 C CA . GLU A 1 91 ? -1.208 -4.792 -13.075 1.00 94.56 91 GLU A CA 1
ATOM 736 C C . GLU A 1 91 ? -1.011 -4.243 -14.496 1.00 94.56 91 GLU A C 1
ATOM 738 O O . GLU A 1 91 ? -0.544 -4.965 -15.380 1.00 94.56 91 GLU A O 1
ATOM 743 N N . ARG A 1 92 ? -1.300 -2.953 -14.713 1.00 94.38 92 ARG A N 1
ATOM 744 C CA . ARG A 1 92 ? -1.076 -2.285 -16.001 1.00 94.38 92 ARG A CA 1
ATOM 745 C C . ARG A 1 92 ? 0.399 -2.287 -16.395 1.00 94.38 92 ARG A C 1
ATOM 747 O O . ARG A 1 92 ? 0.722 -2.715 -17.498 1.00 94.38 92 ARG A O 1
ATOM 754 N N . LEU A 1 93 ? 1.287 -1.887 -15.484 1.00 93.94 93 LEU A N 1
ATOM 755 C CA . LEU A 1 93 ? 2.735 -1.877 -15.712 1.00 93.94 93 LEU A CA 1
ATOM 756 C C . LEU A 1 93 ? 3.266 -3.266 -16.075 1.00 93.94 93 LEU A C 1
ATOM 758 O O . LEU A 1 93 ? 4.071 -3.402 -16.995 1.00 93.94 93 LEU A O 1
ATOM 762 N N . ARG A 1 94 ? 2.778 -4.311 -15.401 1.00 91.81 94 ARG A N 1
ATOM 763 C CA . ARG A 1 94 ? 3.155 -5.693 -15.702 1.00 91.81 94 ARG A CA 1
ATOM 764 C C . ARG A 1 94 ? 2.667 -6.151 -17.080 1.00 91.81 94 ARG A C 1
ATOM 766 O O . ARG A 1 94 ? 3.363 -6.932 -17.723 1.00 91.81 94 ARG A O 1
ATOM 773 N N . MET A 1 95 ? 1.483 -5.720 -17.519 1.00 90.69 95 MET A N 1
ATOM 774 C CA . MET A 1 95 ? 0.925 -6.096 -18.826 1.00 90.69 95 MET A CA 1
ATOM 775 C C . MET A 1 95 ? 1.555 -5.328 -19.989 1.00 90.69 95 MET A C 1
ATOM 777 O O . MET A 1 95 ? 1.791 -5.912 -21.043 1.00 90.69 95 MET A O 1
ATOM 781 N N . GLU A 1 96 ? 1.809 -4.034 -19.808 1.00 91.00 96 GLU A N 1
ATOM 782 C CA . GLU A 1 96 ? 2.335 -3.154 -20.856 1.00 91.00 96 GLU A CA 1
ATOM 783 C C . GLU A 1 96 ? 3.860 -3.245 -20.988 1.00 91.00 96 GLU A C 1
ATOM 785 O O . GLU A 1 96 ? 4.389 -2.966 -22.061 1.00 91.00 96 GLU A O 1
ATOM 790 N N . ALA A 1 97 ? 4.555 -3.664 -19.921 1.00 81.88 97 ALA A N 1
ATOM 791 C CA . ALA A 1 97 ? 6.011 -3.796 -19.849 1.00 81.88 97 ALA A CA 1
ATOM 792 C C . ALA A 1 97 ? 6.774 -2.588 -20.445 1.00 81.88 97 ALA A C 1
ATOM 794 O O . ALA A 1 97 ? 7.639 -2.775 -21.307 1.00 81.88 97 ALA A O 1
ATOM 795 N N . PRO A 1 98 ? 6.456 -1.348 -20.021 1.00 83.00 98 PRO A N 1
ATOM 796 C CA . PRO A 1 98 ? 7.107 -0.164 -20.564 1.00 83.00 98 PRO A CA 1
ATOM 797 C C . PRO A 1 98 ? 8.598 -0.142 -20.204 1.00 83.00 98 PRO A C 1
ATOM 799 O O . PRO A 1 98 ? 8.992 -0.586 -19.123 1.00 83.00 98 PRO A O 1
ATOM 802 N N . ASP A 1 99 ? 9.425 0.411 -21.095 1.00 85.00 99 ASP A N 1
ATOM 803 C CA . ASP A 1 99 ? 10.812 0.747 -20.763 1.00 85.00 99 ASP A CA 1
ATOM 804 C C . ASP A 1 99 ? 10.806 1.950 -19.803 1.00 85.00 99 ASP A C 1
ATOM 806 O O . ASP A 1 99 ? 10.327 3.021 -20.189 1.00 85.00 99 ASP A O 1
ATOM 810 N N . PRO A 1 100 ? 11.319 1.807 -18.566 1.00 85.25 100 PRO A N 1
ATOM 811 C CA . PRO A 1 100 ? 11.346 2.897 -17.603 1.00 85.25 100 PRO A CA 1
ATOM 812 C C . PRO A 1 100 ? 12.317 4.024 -17.988 1.00 85.25 100 PRO A C 1
ATOM 814 O O . PRO A 1 100 ? 12.339 5.041 -17.309 1.00 85.25 100 PRO A O 1
ATOM 817 N N . GLY A 1 101 ? 13.123 3.892 -19.049 1.00 87.62 101 GLY A N 1
ATOM 818 C CA . GLY A 1 101 ? 14.062 4.940 -19.463 1.00 87.62 101 GLY A CA 1
ATOM 819 C C . GLY A 1 101 ? 15.359 4.930 -18.650 1.00 87.62 101 GLY A C 1
ATOM 820 O O . GLY A 1 101 ? 15.945 5.976 -18.375 1.00 87.62 101 GLY A O 1
ATOM 821 N N . GLY A 1 102 ? 15.817 3.738 -18.258 1.00 88.44 102 GLY A N 1
ATOM 822 C CA . GLY A 1 102 ? 17.021 3.544 -17.448 1.00 88.44 102 GLY A CA 1
ATOM 823 C C . GLY A 1 102 ? 16.775 3.642 -15.938 1.00 88.44 102 GLY A C 1
ATOM 824 O O . GLY A 1 102 ? 15.659 3.476 -15.455 1.00 88.44 102 GLY A O 1
ATOM 825 N N . PHE A 1 103 ? 17.848 3.863 -15.174 1.00 88.19 103 PHE A N 1
ATOM 826 C CA . PHE A 1 103 ? 17.818 3.795 -13.707 1.00 88.19 103 PHE A CA 1
ATOM 827 C C . PHE A 1 103 ? 16.940 4.877 -13.063 1.00 88.19 103 PHE A C 1
ATOM 829 O O . PHE A 1 103 ? 16.090 4.553 -12.242 1.00 88.19 103 PHE A O 1
ATOM 836 N N . GLU A 1 104 ? 17.124 6.147 -13.434 1.00 92.50 104 GLU A N 1
ATOM 837 C CA . GLU A 1 104 ? 16.379 7.263 -12.827 1.00 92.50 104 GLU A CA 1
ATOM 838 C C . GLU A 1 104 ? 14.877 7.159 -13.096 1.00 92.50 104 GLU A C 1
ATOM 840 O O . GLU A 1 104 ? 14.073 7.380 -12.195 1.00 92.50 104 GLU A O 1
ATOM 845 N N . GLY A 1 105 ? 14.493 6.756 -14.309 1.00 93.69 105 GLY A N 1
ATOM 846 C CA . GLY A 1 105 ? 13.087 6.553 -14.632 1.00 93.69 105 GLY A CA 1
ATOM 847 C C . GLY A 1 105 ? 12.486 5.318 -13.954 1.00 93.69 105 GLY A C 1
ATOM 848 O O . GLY A 1 105 ? 11.313 5.345 -13.594 1.00 93.69 105 GLY A O 1
ATOM 849 N N . LEU A 1 106 ? 13.281 4.278 -13.663 1.00 92.88 106 LEU A N 1
ATOM 850 C CA . LEU A 1 106 ? 12.830 3.158 -12.829 1.00 92.88 106 LEU A CA 1
ATOM 851 C C . LEU A 1 106 ? 12.580 3.601 -11.383 1.00 92.88 106 LEU A C 1
ATOM 853 O O . LEU A 1 106 ? 11.577 3.201 -10.801 1.00 92.88 106 LEU A O 1
ATOM 857 N N . VAL A 1 107 ? 13.466 4.422 -10.813 1.00 93.56 107 VAL A N 1
ATOM 858 C CA . VAL A 1 107 ? 13.280 4.981 -9.464 1.00 93.56 107 VAL A CA 1
ATOM 859 C C . VAL A 1 107 ? 12.013 5.832 -9.413 1.00 93.56 107 VAL A C 1
ATOM 861 O O . VAL A 1 107 ? 11.161 5.575 -8.572 1.00 93.56 107 VAL A O 1
ATOM 864 N N . GLY A 1 108 ? 11.838 6.760 -10.360 1.00 95.19 108 GLY A N 1
ATOM 865 C CA . GLY A 1 108 ? 10.633 7.592 -10.431 1.00 95.19 108 GLY A CA 1
ATOM 866 C C . GLY A 1 108 ? 9.352 6.769 -10.589 1.00 95.19 108 GLY A C 1
ATOM 867 O O . GLY A 1 108 ? 8.376 7.012 -9.890 1.00 95.19 108 GLY A O 1
ATOM 868 N N . LEU A 1 109 ? 9.374 5.730 -11.430 1.00 94.94 109 LEU A N 1
ATOM 869 C CA . LEU A 1 109 ? 8.244 4.812 -11.592 1.00 94.94 109 LEU A CA 1
ATOM 870 C C . LEU A 1 109 ? 7.893 4.082 -10.290 1.00 94.94 109 LEU A C 1
ATOM 872 O O . LEU A 1 109 ? 6.713 3.910 -9.985 1.00 94.94 109 LEU A O 1
ATOM 876 N N . VAL A 1 110 ? 8.898 3.619 -9.542 1.00 95.38 110 VAL A N 1
ATOM 877 C CA . VAL A 1 110 ? 8.685 2.955 -8.249 1.00 95.38 110 VAL A CA 1
ATOM 878 C C . VAL A 1 110 ? 8.118 3.942 -7.232 1.00 95.38 110 VAL A C 1
ATOM 880 O O . VAL A 1 110 ? 7.128 3.614 -6.582 1.00 95.38 110 VAL A O 1
ATOM 883 N N . ASP A 1 111 ? 8.683 5.144 -7.134 1.00 96.50 111 ASP A N 1
ATOM 884 C CA . ASP A 1 111 ? 8.214 6.183 -6.214 1.00 96.50 111 ASP A CA 1
ATOM 885 C C . ASP A 1 111 ? 6.754 6.568 -6.505 1.00 96.50 111 ASP A C 1
ATOM 887 O O . ASP A 1 111 ? 5.913 6.530 -5.603 1.00 96.50 111 ASP A O 1
ATOM 891 N N . ASP A 1 112 ? 6.418 6.828 -7.773 1.00 96.69 112 ASP A N 1
ATOM 892 C CA . ASP A 1 112 ? 5.057 7.159 -8.209 1.00 96.69 112 ASP A CA 1
ATOM 893 C C . ASP A 1 112 ? 4.064 6.030 -7.894 1.00 96.69 112 ASP A C 1
ATOM 895 O O . ASP A 1 112 ? 2.933 6.280 -7.469 1.00 96.69 112 ASP A O 1
ATOM 899 N N . LEU A 1 113 ? 4.479 4.770 -8.073 1.00 97.06 113 LEU A N 1
ATOM 900 C CA . LEU A 1 113 ? 3.635 3.613 -7.780 1.00 97.06 113 LEU A CA 1
ATOM 901 C C . LEU A 1 113 ? 3.412 3.420 -6.273 1.00 97.06 113 LEU A C 1
ATOM 903 O O . LEU A 1 113 ? 2.360 2.924 -5.868 1.00 97.06 113 LEU A O 1
ATOM 907 N N . LEU A 1 114 ? 4.385 3.785 -5.435 1.00 97.75 114 LEU A N 1
ATOM 908 C CA . LEU A 1 114 ? 4.297 3.632 -3.983 1.00 97.75 114 LEU A CA 1
ATOM 909 C C . LEU A 1 114 ? 3.608 4.808 -3.287 1.00 97.75 114 LEU A C 1
ATOM 911 O O . LEU A 1 114 ? 3.031 4.593 -2.218 1.00 97.75 114 LEU A O 1
ATOM 915 N N . ALA A 1 115 ? 3.619 6.005 -3.878 1.00 97.69 115 ALA A N 1
ATOM 916 C CA . ALA A 1 115 ? 3.101 7.231 -3.269 1.00 97.69 115 ALA A CA 1
ATOM 917 C C . ALA A 1 115 ? 1.677 7.102 -2.682 1.00 97.69 115 ALA A C 1
ATOM 919 O O . ALA A 1 115 ? 1.467 7.518 -1.540 1.00 97.69 115 ALA A O 1
ATOM 920 N N . PRO A 1 116 ? 0.687 6.454 -3.336 1.00 98.31 116 PRO A N 1
ATOM 921 C CA . PRO A 1 116 ? -0.645 6.328 -2.737 1.00 98.31 116 PRO A CA 1
ATOM 922 C C . PRO A 1 116 ? -0.656 5.531 -1.418 1.00 98.31 116 PRO A C 1
ATOM 924 O O . PRO A 1 116 ? -1.540 5.721 -0.578 1.00 98.31 116 PRO A O 1
ATOM 927 N N . LEU A 1 117 ? 0.323 4.642 -1.195 1.00 97.94 117 LEU A N 1
ATOM 928 C CA . LEU A 1 117 ? 0.426 3.836 0.027 1.00 97.94 117 LEU A CA 1
ATOM 929 C C . LEU A 1 117 ? 0.847 4.658 1.259 1.00 97.94 117 LEU A C 1
ATOM 931 O O . LEU A 1 117 ? 0.744 4.149 2.378 1.00 97.94 117 LEU A O 1
ATOM 935 N N . GLU A 1 118 ? 1.239 5.926 1.101 1.00 96.25 118 GLU A N 1
ATOM 936 C CA . GLU A 1 118 ? 1.453 6.864 2.216 1.00 96.25 118 GLU A CA 1
ATOM 937 C C . GLU A 1 118 ? 0.185 7.062 3.069 1.00 96.25 118 GLU A C 1
ATOM 939 O O . GLU A 1 118 ? 0.268 7.361 4.261 1.00 96.25 118 GLU A O 1
ATOM 944 N N . ALA A 1 119 ? -1.005 6.764 2.530 1.00 97.31 119 ALA A N 1
ATOM 945 C CA . ALA A 1 119 ? -2.257 6.741 3.293 1.00 97.31 119 ALA A CA 1
ATOM 946 C C . ALA A 1 119 ? -2.194 5.844 4.555 1.00 97.31 119 ALA A C 1
ATOM 948 O O . ALA A 1 119 ? -2.895 6.095 5.543 1.00 97.31 119 ALA A O 1
ATOM 949 N N . PHE A 1 120 ? -1.341 4.810 4.568 1.00 97.56 120 PHE A N 1
ATOM 950 C CA . PHE A 1 120 ? -1.127 3.956 5.743 1.00 97.56 120 PHE A CA 1
ATOM 951 C C . PHE A 1 120 ? -0.332 4.649 6.861 1.00 97.56 120 PHE A C 1
ATOM 953 O O . PHE A 1 120 ? -0.485 4.308 8.042 1.00 97.56 120 PHE A O 1
ATOM 960 N N . GLU A 1 121 ? 0.479 5.648 6.531 1.00 95.38 121 GLU A N 1
ATOM 961 C CA . GLU A 1 121 ? 1.169 6.481 7.515 1.00 95.38 121 GLU A CA 1
ATOM 962 C C . GLU A 1 121 ? 0.174 7.416 8.205 1.00 95.38 121 GLU A C 1
ATOM 964 O O . GLU A 1 121 ? 0.131 7.466 9.438 1.00 95.38 121 GLU A O 1
ATOM 969 N N . GLU A 1 122 ? -0.729 8.042 7.441 1.00 93.75 122 GLU A N 1
ATOM 970 C CA . GLU A 1 122 ? -1.837 8.834 7.992 1.00 93.75 122 GLU A CA 1
ATOM 971 C C . GLU A 1 122 ? -2.708 8.004 8.946 1.00 93.75 122 GLU A C 1
ATOM 973 O O . GLU A 1 122 ? -3.050 8.440 10.051 1.00 93.75 122 GLU A O 1
ATOM 978 N N . ALA A 1 123 ? -3.041 6.769 8.556 1.00 94.50 123 ALA A N 1
ATOM 979 C CA . ALA A 1 123 ? -3.799 5.856 9.404 1.00 94.50 123 ALA A CA 1
ATOM 980 C C . ALA A 1 123 ? -3.041 5.507 10.699 1.00 94.50 123 ALA A C 1
ATOM 982 O O . ALA A 1 123 ? -3.648 5.433 11.774 1.00 94.50 123 ALA A O 1
ATOM 983 N N . SER A 1 124 ? -1.716 5.351 10.626 1.00 93.88 124 SER A N 1
ATOM 984 C CA . SER A 1 124 ? -0.866 5.111 11.798 1.00 93.88 124 SER A CA 1
ATOM 985 C C . SER A 1 124 ? -0.900 6.294 12.764 1.00 93.88 124 SER A C 1
ATOM 987 O O . SER A 1 124 ? -1.125 6.097 13.962 1.00 93.88 124 SER A O 1
ATOM 989 N N . VAL A 1 125 ? -0.757 7.521 12.253 1.00 93.69 125 VAL A N 1
ATOM 990 C CA . VAL A 1 125 ? -0.886 8.757 13.043 1.00 93.69 125 VAL A CA 1
ATOM 991 C C . VAL A 1 125 ? -2.262 8.825 13.704 1.00 93.69 125 VAL A C 1
ATOM 993 O O . VAL A 1 125 ? -2.361 9.017 14.917 1.00 93.69 125 VAL A O 1
ATOM 996 N N . ARG A 1 126 ? -3.331 8.527 12.959 1.00 92.81 126 ARG A N 1
ATOM 997 C CA . ARG A 1 126 ? -4.697 8.537 13.492 1.00 92.81 126 ARG A CA 1
ATOM 998 C C . ARG A 1 126 ? -4.887 7.573 14.669 1.00 92.81 126 ARG A C 1
ATOM 1000 O O . ARG A 1 126 ? -5.567 7.917 15.638 1.00 92.81 126 ARG A O 1
ATOM 1007 N N . PHE A 1 127 ? -4.299 6.376 14.620 1.00 90.88 127 PHE A N 1
ATOM 1008 C CA . PHE A 1 127 ? -4.320 5.439 15.750 1.00 90.88 127 PHE A CA 1
ATOM 1009 C C . PHE A 1 127 ? -3.502 5.934 16.951 1.00 90.88 127 PHE A C 1
ATOM 1011 O O . PHE A 1 127 ? -3.872 5.647 18.094 1.00 90.88 127 PHE A O 1
ATOM 1018 N N . LEU A 1 128 ? -2.412 6.672 16.723 1.00 90.19 128 LEU A N 1
ATOM 1019 C CA . LEU A 1 128 ? -1.638 7.295 17.798 1.00 90.19 128 LEU A CA 1
ATOM 1020 C C . LEU A 1 128 ? -2.443 8.387 18.510 1.00 90.19 128 LEU A C 1
ATOM 1022 O O . LEU A 1 128 ? -2.436 8.413 19.742 1.00 90.19 128 LEU A O 1
ATOM 1026 N N . ASP A 1 129 ? -3.202 9.195 17.771 1.00 91.50 129 ASP A N 1
ATOM 1027 C CA . ASP A 1 129 ? -4.063 10.249 18.329 1.00 91.50 129 ASP A CA 1
ATOM 1028 C C . ASP A 1 129 ? -5.210 9.698 19.188 1.00 91.50 129 ASP A C 1
ATOM 1030 O O . ASP A 1 129 ? -5.691 10.356 20.108 1.00 91.50 129 ASP A O 1
ATOM 1034 N N . LEU A 1 130 ? -5.639 8.460 18.924 1.00 89.62 130 LEU A N 1
ATOM 1035 C CA . LEU A 1 130 ? -6.673 7.763 19.698 1.00 89.62 130 LEU A CA 1
ATOM 1036 C C . LEU A 1 130 ? -6.161 7.176 21.024 1.00 89.62 130 LEU A C 1
ATOM 1038 O O . LEU A 1 130 ? -6.927 6.555 21.767 1.00 89.62 130 LEU A O 1
ATOM 1042 N N . ARG A 1 131 ? -4.871 7.333 21.344 1.00 86.56 131 ARG A N 1
ATOM 1043 C CA . ARG A 1 131 ? -4.308 6.899 22.629 1.00 86.56 131 ARG A CA 1
ATOM 1044 C C . ARG A 1 131 ? -4.705 7.904 23.709 1.00 86.56 131 ARG A C 1
ATOM 1046 O O . ARG A 1 131 ? -4.268 9.052 23.676 1.00 86.56 131 ARG A O 1
ATOM 1053 N N . ALA A 1 132 ? -5.484 7.444 24.688 1.00 68.62 132 ALA A N 1
ATOM 1054 C CA . ALA A 1 132 ? -5.898 8.217 25.861 1.00 68.62 132 ALA A CA 1
ATOM 1055 C C . ALA A 1 132 ? -4.857 8.163 26.989 1.00 68.62 132 ALA A C 1
ATOM 1057 O O . ALA A 1 132 ? -4.300 7.063 27.248 1.00 68.62 132 ALA A O 1
#

pLDDT: mean 92.4, std 8.77, range [45.53, 98.62]

Foldseek 3Di:
DDDFFAFDPVQPQLVVLLVVLVVLLVVLLVLQCQQQQDPVGGGDPNLRSLVSSLVSLVVSLVSLVRNDDPLLPVLSVLQNVLSVVLNVVSVVCNVVVDDLPPRVSSVVSSCVSSVSNCSSVVSVVSSVVSGD

Sequence (132 aa):
MFRRKRLPQELRARHDAFREVVRRVERAKDELTAAVPTVRLPGRPLAEALLAFEEELRQAERGMPAWRHPAVAEVWERCRSALAEVRAAAERLRMEAPDPGGFEGLVGLVDDLLAPLEAFEEASVRFLDLRA

Radius of gyration: 16.88 Å; chains: 1; bounding box: 42×21×56 Å